Protein AF-A0A2E9CGM3-F1 (afdb_monomer_lite)

Radius of gyration: 14.99 Å; chains: 1; bounding box: 38×25×40 Å

Structure (mmCIF, N/CA/C/O backbone):
data_AF-A0A2E9CGM3-F1
#
_entry.id   AF-A0A2E9CGM3-F1
#
loop_
_atom_site.group_PDB
_atom_site.id
_atom_site.type_symbol
_atom_site.label_atom_id
_atom_site.label_alt_id
_atom_site.label_comp_id
_atom_site.label_asym_id
_atom_site.label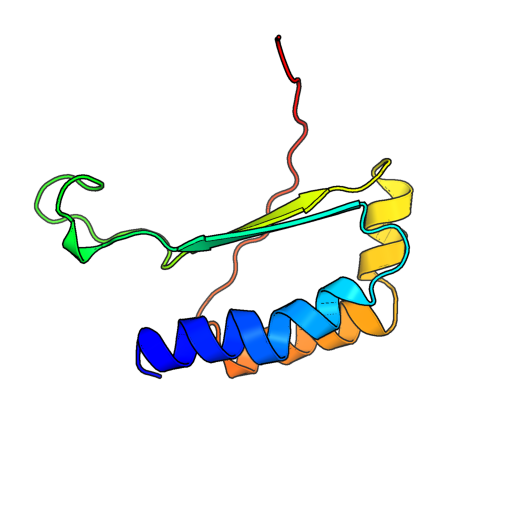_entity_id
_atom_site.label_seq_id
_atom_site.pdbx_PDB_ins_code
_atom_site.Cartn_x
_atom_site.Cartn_y
_atom_site.Cartn_z
_atom_site.occupancy
_atom_site.B_iso_or_equiv
_atom_site.auth_seq_id
_atom_site.auth_comp_id
_atom_site.auth_asym_id
_atom_site.auth_atom_id
_atom_site.pdbx_PDB_model_num
ATOM 1 N N . MET A 1 1 ? 16.097 -4.184 -6.872 1.00 88.56 1 MET A N 1
ATOM 2 C CA . MET A 1 1 ? 15.370 -5.426 -7.228 1.00 88.56 1 MET A CA 1
ATOM 3 C C . MET A 1 1 ? 14.848 -5.303 -8.648 1.00 88.56 1 MET A C 1
ATOM 5 O O . MET A 1 1 ? 14.793 -4.179 -9.132 1.00 88.56 1 MET A O 1
ATOM 9 N N . SER A 1 2 ? 14.531 -6.404 -9.334 1.00 91.69 2 SER A N 1
ATOM 10 C CA . SER A 1 2 ? 13.874 -6.300 -10.645 1.00 91.69 2 SER A CA 1
ATOM 11 C C . SER A 1 2 ? 12.429 -5.803 -10.490 1.00 91.69 2 SER A C 1
ATOM 13 O O . SER A 1 2 ? 11.868 -5.869 -9.396 1.00 91.69 2 SER A O 1
ATOM 15 N N . VAL A 1 3 ? 11.802 -5.337 -11.578 1.00 89.06 3 VAL A N 1
ATOM 16 C CA . VAL A 1 3 ? 10.375 -4.949 -11.563 1.00 89.06 3 VAL A CA 1
ATOM 17 C C . VAL A 1 3 ? 9.489 -6.133 -11.167 1.00 89.06 3 VAL A C 1
ATOM 19 O O . VAL A 1 3 ? 8.536 -5.965 -10.411 1.00 89.06 3 VAL A O 1
ATOM 22 N N . ALA A 1 4 ? 9.811 -7.340 -11.641 1.00 92.25 4 ALA A N 1
ATOM 23 C CA . ALA A 1 4 ? 9.071 -8.547 -11.285 1.00 92.25 4 ALA A CA 1
ATOM 24 C C . ALA A 1 4 ? 9.185 -8.854 -9.784 1.00 92.25 4 ALA A C 1
ATOM 26 O O . ALA A 1 4 ? 8.164 -9.073 -9.134 1.00 92.25 4 ALA A O 1
ATOM 27 N N . ASP A 1 5 ? 10.396 -8.780 -9.224 1.00 95.75 5 ASP A N 1
ATOM 28 C CA . ASP A 1 5 ? 10.623 -8.997 -7.790 1.00 95.75 5 ASP A CA 1
ATOM 29 C C . ASP A 1 5 ? 9.920 -7.934 -6.939 1.00 95.75 5 ASP A C 1
ATOM 31 O O . ASP A 1 5 ? 9.343 -8.261 -5.908 1.00 95.75 5 ASP A O 1
ATOM 35 N N . PHE A 1 6 ? 9.926 -6.671 -7.379 1.00 94.94 6 PHE A N 1
ATOM 36 C CA . PHE A 1 6 ? 9.212 -5.578 -6.717 1.00 94.94 6 PHE A CA 1
ATOM 37 C C . PHE A 1 6 ? 7.708 -5.840 -6.650 1.00 94.94 6 PHE A C 1
ATOM 39 O O . PHE A 1 6 ? 7.109 -5.766 -5.577 1.00 94.94 6 PHE A O 1
ATOM 46 N N . ARG A 1 7 ? 7.099 -6.194 -7.790 1.00 95.56 7 ARG A N 1
ATOM 47 C CA . ARG A 1 7 ? 5.666 -6.507 -7.866 1.00 95.56 7 ARG A CA 1
ATOM 48 C C . ARG A 1 7 ? 5.319 -7.713 -6.996 1.00 95.56 7 ARG A C 1
ATOM 50 O O . ARG A 1 7 ? 4.354 -7.645 -6.240 1.00 95.56 7 ARG A O 1
ATOM 57 N N . ALA A 1 8 ? 6.116 -8.779 -7.069 1.00 97.44 8 ALA A N 1
ATOM 58 C CA . ALA A 1 8 ? 5.923 -9.976 -6.257 1.00 97.44 8 ALA A CA 1
ATOM 59 C C . ALA A 1 8 ? 6.052 -9.665 -4.760 1.00 97.44 8 ALA A C 1
ATOM 61 O O . ALA A 1 8 ? 5.180 -10.036 -3.983 1.00 97.44 8 ALA A O 1
ATOM 62 N N . TYR A 1 9 ? 7.076 -8.911 -4.348 1.00 98.44 9 TYR A N 1
ATOM 63 C CA . TYR A 1 9 ? 7.244 -8.517 -2.950 1.00 98.44 9 TYR A CA 1
ATOM 64 C C . TYR A 1 9 ? 6.046 -7.700 -2.457 1.00 98.44 9 TYR A C 1
ATOM 66 O O . TYR A 1 9 ? 5.481 -7.998 -1.402 1.00 98.44 9 TYR A O 1
ATOM 74 N N . TRP A 1 10 ? 5.615 -6.699 -3.230 1.00 97.94 10 TRP A N 1
ATOM 75 C CA . TRP A 1 10 ? 4.477 -5.869 -2.847 1.00 97.94 10 TRP A CA 1
ATOM 76 C C . TRP A 1 10 ? 3.201 -6.713 -2.694 1.00 97.94 10 TRP A C 1
ATOM 78 O O . TRP A 1 10 ? 2.517 -6.623 -1.676 1.00 97.94 10 TRP A O 1
ATOM 88 N N . LEU A 1 11 ? 2.898 -7.583 -3.658 1.00 98.00 11 LEU A N 1
ATOM 89 C CA . LEU A 1 11 ? 1.674 -8.389 -3.651 1.00 98.00 11 LEU A CA 1
ATOM 90 C C . LEU A 1 11 ? 1.689 -9.526 -2.622 1.00 98.00 11 LEU A C 1
ATOM 92 O O . LEU A 1 11 ? 0.671 -9.791 -1.990 1.00 98.00 11 LEU A O 1
ATOM 96 N N . GLU A 1 12 ? 2.816 -10.213 -2.455 1.00 98.25 12 GLU A N 1
ATOM 97 C CA . GLU A 1 12 ? 2.879 -11.472 -1.702 1.00 98.25 12 GLU A CA 1
ATOM 98 C C . GLU A 1 12 ? 3.411 -11.302 -0.278 1.00 98.25 12 GLU A C 1
ATOM 100 O O . GLU A 1 12 ? 3.180 -12.162 0.572 1.00 98.25 12 GLU A O 1
ATOM 105 N N . ARG A 1 13 ? 4.141 -10.216 0.000 1.00 98.00 13 ARG A N 1
ATOM 106 C CA . ARG A 1 13 ? 4.736 -9.953 1.321 1.00 98.00 13 ARG A CA 1
ATOM 107 C C . ARG A 1 13 ? 4.130 -8.732 1.978 1.00 98.00 13 ARG A C 1
ATOM 109 O O . ARG A 1 13 ? 3.648 -8.836 3.101 1.00 98.00 13 ARG A O 1
ATOM 116 N N . HIS A 1 14 ? 4.112 -7.609 1.270 1.00 98.25 14 HIS A N 1
ATOM 117 C CA . HIS A 1 14 ? 3.671 -6.347 1.847 1.00 98.25 14 HIS A CA 1
ATOM 118 C C . HIS A 1 14 ? 2.145 -6.285 2.003 1.00 98.25 14 HIS A C 1
ATOM 120 O O . HIS A 1 14 ? 1.635 -5.985 3.081 1.00 98.25 14 HIS A O 1
ATOM 126 N N . ALA A 1 15 ? 1.398 -6.622 0.947 1.00 98.00 15 ALA A N 1
ATOM 127 C CA . ALA A 1 15 ? -0.062 -6.544 0.939 1.00 98.00 15 ALA A CA 1
ATOM 128 C C . ALA A 1 15 ? -0.740 -7.359 2.062 1.00 98.00 15 ALA A C 1
ATOM 130 O O . ALA A 1 15 ? -1.634 -6.805 2.708 1.00 98.00 15 ALA A O 1
ATOM 131 N N . PRO A 1 16 ? -0.322 -8.605 2.378 1.00 98.12 16 PRO A N 1
ATOM 132 C CA . PRO A 1 16 ? -0.882 -9.350 3.509 1.00 98.12 16 PRO A CA 1
ATOM 133 C C . PRO A 1 16 ? -0.714 -8.652 4.864 1.00 98.12 16 PRO A C 1
ATOM 135 O O . PRO A 1 16 ? -1.582 -8.783 5.725 1.00 98.12 16 PRO A O 1
ATOM 138 N N . ILE A 1 17 ? 0.359 -7.873 5.059 1.00 97.88 17 ILE A N 1
ATOM 139 C CA . ILE A 1 17 ? 0.551 -7.096 6.291 1.00 97.88 17 ILE A CA 1
ATOM 140 C C . ILE A 1 17 ? -0.554 -6.039 6.402 1.00 97.88 17 ILE A C 1
ATOM 142 O O . ILE A 1 17 ? -1.203 -5.946 7.444 1.00 97.88 17 ILE A O 1
ATOM 146 N N . LEU A 1 18 ? -0.833 -5.295 5.322 1.00 96.19 18 LEU A N 1
ATOM 147 C CA . LEU A 1 18 ? -1.906 -4.291 5.314 1.00 96.19 18 LEU A CA 1
ATOM 148 C C . LEU A 1 18 ? -3.285 -4.911 5.499 1.00 96.19 18 LEU A C 1
ATOM 150 O O . LEU A 1 18 ? -4.108 -4.329 6.194 1.00 96.19 18 LEU A O 1
ATOM 154 N N . GLN A 1 19 ? -3.540 -6.089 4.929 1.00 95.94 19 GLN A N 1
ATOM 155 C CA . GLN A 1 19 ? -4.826 -6.779 5.088 1.00 95.94 19 GLN A CA 1
ATOM 156 C C . GLN A 1 19 ? -5.157 -7.101 6.554 1.00 95.94 19 GLN A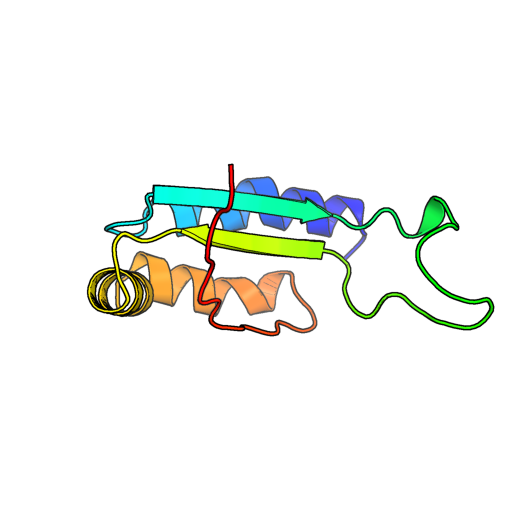 C 1
ATOM 158 O O . GLN A 1 19 ? -6.326 -7.282 6.884 1.00 95.94 19 GLN A O 1
ATOM 163 N N . SER A 1 20 ? -4.154 -7.130 7.438 1.00 96.00 20 SER A N 1
ATOM 164 C CA . SER A 1 20 ? -4.350 -7.295 8.881 1.00 96.00 20 SER A CA 1
ATOM 165 C C . SER A 1 20 ? -4.633 -5.987 9.641 1.00 96.00 20 SER A C 1
ATOM 167 O O . SER A 1 20 ? -4.869 -6.023 10.849 1.00 96.00 20 SER A O 1
ATOM 169 N N . MET A 1 21 ? -4.631 -4.826 8.970 1.00 97.62 21 MET A N 1
ATOM 170 C CA . MET A 1 21 ? -4.935 -3.543 9.609 1.00 97.62 21 MET A CA 1
ATOM 171 C C . MET A 1 21 ? -6.400 -3.458 10.061 1.00 97.62 21 MET A C 1
ATOM 173 O O . MET A 1 21 ? -7.310 -3.737 9.273 1.00 97.62 21 MET A O 1
ATOM 177 N N . PRO A 1 22 ? -6.664 -2.980 11.289 1.00 97.81 22 PRO A N 1
ATOM 178 C CA . PRO A 1 22 ? -8.028 -2.774 11.755 1.00 97.81 22 PRO A CA 1
ATOM 179 C C . PRO A 1 22 ? -8.718 -1.671 10.938 1.00 97.81 22 PRO A C 1
ATOM 181 O O . PRO A 1 22 ? -8.127 -0.631 10.670 1.00 97.81 22 PRO A O 1
ATOM 184 N N . GLY A 1 23 ? -9.977 -1.888 10.550 1.00 97.12 23 GLY A N 1
ATOM 185 C CA . GLY A 1 23 ? -10.794 -0.877 9.859 1.00 97.12 23 GLY A CA 1
ATOM 186 C C . GLY A 1 23 ? -10.497 -0.682 8.365 1.00 97.12 23 GLY A C 1
ATOM 187 O O . GLY A 1 23 ? -11.176 0.110 7.711 1.00 97.12 23 GLY A O 1
ATOM 188 N N . LEU A 1 24 ? -9.532 -1.407 7.784 1.00 97.75 24 LEU A N 1
ATOM 189 C CA . LEU A 1 24 ? -9.256 -1.350 6.346 1.00 97.75 24 LEU A CA 1
ATOM 190 C C . LEU A 1 24 ? -10.435 -1.932 5.546 1.00 97.75 24 LEU A C 1
ATOM 192 O O . LEU A 1 24 ? -10.735 -3.120 5.637 1.00 97.75 24 LEU A O 1
ATOM 196 N N . ARG A 1 25 ? -11.101 -1.096 4.742 1.00 96.69 25 ARG A N 1
ATOM 197 C CA . ARG A 1 25 ? -12.283 -1.485 3.947 1.00 96.69 25 ARG A CA 1
ATOM 198 C C . ARG A 1 25 ? -11.937 -1.963 2.546 1.00 96.69 25 ARG A C 1
ATOM 200 O O . ARG A 1 25 ? -12.598 -2.849 2.016 1.00 96.69 25 ARG A O 1
ATOM 207 N N . ALA A 1 26 ? -10.930 -1.351 1.935 1.00 95.94 26 ALA A N 1
ATOM 208 C CA . ALA A 1 26 ? -10.435 -1.744 0.627 1.00 95.94 26 ALA A CA 1
ATOM 209 C C . ALA A 1 26 ? -8.948 -1.428 0.510 1.00 95.94 26 ALA A C 1
ATOM 211 O O . ALA A 1 26 ? -8.476 -0.416 1.030 1.00 95.94 26 ALA A O 1
ATOM 212 N N . TYR A 1 27 ? -8.240 -2.284 -0.219 1.00 97.12 27 TYR A N 1
ATOM 213 C CA . TYR A 1 27 ? -6.851 -2.088 -0.589 1.00 97.12 27 TYR A CA 1
ATOM 214 C C . TYR A 1 27 ? -6.668 -2.470 -2.050 1.00 97.12 27 TYR A C 1
ATOM 216 O O . TYR A 1 27 ? -6.955 -3.603 -2.433 1.00 97.12 27 TYR A O 1
ATOM 224 N N . SER A 1 28 ? -6.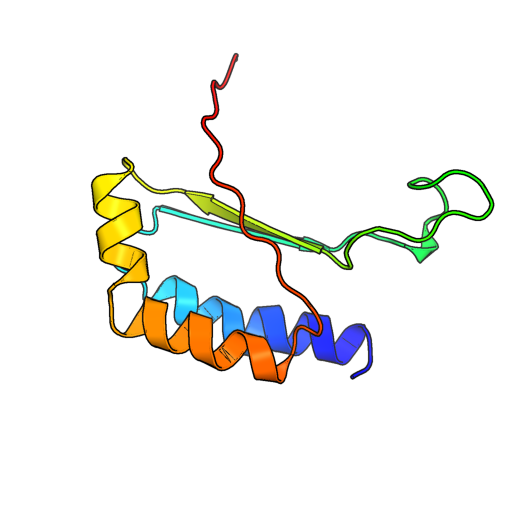213 -1.524 -2.863 1.00 96.75 28 SER A N 1
ATOM 225 C CA . SER A 1 28 ? -5.861 -1.772 -4.258 1.00 96.75 28 SER A CA 1
ATOM 226 C C . SER A 1 28 ? -4.413 -1.391 -4.510 1.00 96.75 28 SER A C 1
ATOM 228 O O . SER A 1 28 ? -3.903 -0.444 -3.914 1.00 96.75 28 SER A O 1
ATOM 230 N N . ILE A 1 29 ? -3.766 -2.134 -5.405 1.00 97.19 29 ILE A N 1
ATOM 231 C CA . ILE A 1 29 ? -2.429 -1.847 -5.919 1.00 97.19 29 ILE A CA 1
ATOM 232 C C . ILE A 1 29 ? -2.554 -1.725 -7.432 1.00 97.19 29 ILE A C 1
A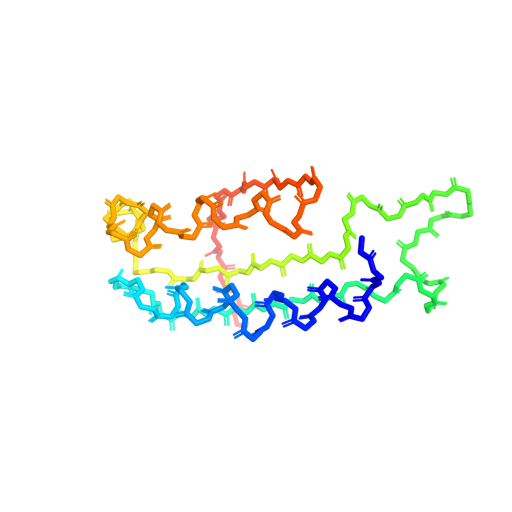TOM 234 O O . ILE A 1 29 ? -3.089 -2.617 -8.091 1.00 97.19 29 ILE A O 1
ATOM 238 N N . THR A 1 30 ? -2.039 -0.628 -7.971 1.00 94.12 30 THR A N 1
ATOM 239 C CA . THR A 1 30 ? -1.966 -0.372 -9.405 1.00 94.12 30 THR A CA 1
ATOM 240 C C . THR A 1 30 ? -0.509 -0.202 -9.785 1.00 94.12 30 THR A C 1
ATOM 242 O O . THR A 1 30 ? 0.179 0.666 -9.250 1.00 94.12 30 THR A O 1
ATOM 245 N N . PHE A 1 31 ? -0.043 -1.001 -10.739 1.00 91.56 31 PHE A N 1
ATOM 246 C CA . PHE A 1 31 ? 1.275 -0.828 -11.338 1.00 91.56 31 PHE A CA 1
ATOM 247 C C . PHE A 1 31 ? 1.149 -0.009 -12.610 1.00 91.56 31 PHE A C 1
ATOM 249 O O . PHE A 1 31 ? 0.274 -0.282 -13.434 1.00 91.56 31 PHE A O 1
ATOM 256 N N . LEU A 1 32 ? 2.027 0.977 -12.780 1.00 85.25 32 LEU A N 1
ATOM 257 C CA . LEU A 1 32 ? 2.092 1.698 -14.040 1.00 85.25 32 LEU A CA 1
ATOM 258 C C . LEU A 1 32 ? 2.815 0.830 -15.072 1.00 85.25 32 LEU A C 1
ATOM 260 O O . LEU A 1 32 ? 3.849 0.216 -14.794 1.00 85.25 32 LEU A O 1
ATOM 264 N N . ASP A 1 33 ? 2.240 0.755 -16.268 1.00 76.56 33 ASP A N 1
ATOM 265 C CA . ASP A 1 33 ? 2.879 0.113 -17.409 1.00 76.56 33 ASP A CA 1
ATOM 266 C C . ASP A 1 33 ? 3.781 1.133 -18.107 1.00 76.56 33 ASP A C 1
ATOM 268 O O . ASP A 1 33 ? 3.343 1.907 -18.961 1.00 76.56 33 ASP A O 1
ATOM 272 N N . LEU A 1 34 ? 5.036 1.181 -17.659 1.00 68.69 34 LEU A N 1
ATOM 273 C CA . LEU A 1 34 ? 6.026 2.143 -18.142 1.00 68.69 34 LEU A CA 1
ATOM 274 C C . LEU A 1 34 ? 6.487 1.834 -19.572 1.00 68.69 34 LEU A C 1
ATOM 276 O O . LEU A 1 34 ? 6.873 2.745 -20.300 1.00 68.69 34 LEU A O 1
ATOM 280 N N . GLU A 1 35 ? 6.378 0.572 -19.988 1.00 66.88 35 GLU A N 1
ATOM 281 C CA . GLU A 1 35 ? 6.780 0.086 -21.311 1.00 66.88 35 GLU A CA 1
ATOM 282 C C . GLU A 1 35 ? 5.683 0.304 -22.365 1.00 66.88 35 GLU A C 1
ATOM 284 O O . GLU A 1 35 ? 5.974 0.426 -23.553 1.00 66.88 35 GLU A O 1
ATOM 289 N N . ALA A 1 36 ? 4.415 0.435 -21.955 1.00 64.25 36 ALA A N 1
ATOM 290 C CA . ALA A 1 36 ? 3.303 0.714 -22.868 1.00 64.25 36 ALA A CA 1
ATOM 291 C C . ALA A 1 36 ? 3.359 2.103 -23.542 1.00 64.25 36 ALA A C 1
ATOM 293 O O . ALA A 1 36 ? 2.483 2.422 -24.349 1.00 64.25 36 ALA A O 1
ATOM 294 N N . GLY A 1 37 ? 4.362 2.939 -23.236 1.00 53.31 37 GLY A N 1
ATOM 295 C CA . GLY A 1 37 ? 4.753 4.099 -24.050 1.00 53.31 37 GLY A CA 1
ATOM 296 C C . GLY A 1 37 ? 3.722 5.228 -24.165 1.00 53.31 37 GLY A C 1
ATOM 297 O O . GLY A 1 37 ? 3.854 6.088 -25.029 1.00 53.31 37 GLY A O 1
ATOM 298 N N . ARG A 1 38 ? 2.671 5.234 -23.333 1.00 56.62 38 ARG A N 1
ATOM 299 C CA . ARG A 1 38 ? 1.551 6.195 -23.437 1.00 56.62 38 ARG A CA 1
ATOM 300 C C . ARG A 1 38 ? 1.397 7.154 -22.263 1.00 56.62 38 ARG A C 1
ATOM 302 O O . ARG A 1 38 ? 0.511 8.002 -22.308 1.00 56.62 38 ARG A O 1
ATOM 309 N N . LEU A 1 39 ? 2.197 7.014 -21.210 1.00 58.41 39 LEU A N 1
ATOM 310 C CA . LEU A 1 39 ? 1.932 7.720 -19.953 1.00 58.41 39 LEU A CA 1
ATOM 311 C C . LEU A 1 39 ? 2.718 9.022 -19.787 1.00 58.41 39 LEU A C 1
ATOM 313 O O . LEU A 1 39 ? 2.287 9.873 -19.011 1.00 58.41 39 LEU A O 1
ATOM 317 N N . PHE A 1 40 ? 3.819 9.218 -20.518 1.00 61.59 40 PHE A N 1
ATOM 318 C CA . PHE A 1 40 ? 4.710 10.354 -20.285 1.00 61.59 40 PHE A CA 1
ATOM 319 C C . PHE A 1 40 ? 5.196 10.984 -21.597 1.00 61.59 40 PHE A C 1
ATOM 321 O O . PHE A 1 40 ? 5.441 10.255 -22.560 1.00 61.59 40 PHE A O 1
ATOM 328 N N . PRO A 1 41 ? 5.325 12.326 -21.659 1.00 63.19 41 PRO A N 1
ATOM 329 C CA . PRO A 1 41 ? 5.971 13.006 -22.778 1.00 63.19 41 PRO A CA 1
ATOM 330 C C . PRO A 1 41 ? 7.361 12.428 -23.054 1.00 63.19 41 PRO A C 1
ATOM 332 O O . PRO A 1 41 ? 8.054 12.006 -22.126 1.00 63.19 41 PRO A O 1
ATOM 335 N N . GLU A 1 42 ? 7.789 12.453 -24.316 1.00 61.66 42 GLU A N 1
ATOM 336 C CA . GLU A 1 42 ? 9.142 12.047 -24.709 1.00 61.66 42 GLU A CA 1
ATOM 337 C C . GLU A 1 42 ? 10.198 12.726 -23.816 1.00 61.66 42 GLU A C 1
ATOM 339 O O . GLU A 1 42 ? 10.179 13.941 -23.615 1.00 61.66 42 GLU A O 1
ATOM 344 N N . GLY A 1 43 ? 11.095 11.924 -23.235 1.00 60.66 43 GLY A N 1
ATOM 345 C CA . GLY A 1 43 ? 12.131 12.396 -22.308 1.00 60.66 43 GLY A CA 1
ATOM 346 C C . GLY A 1 43 ? 11.707 12.516 -20.838 1.00 60.66 43 GLY A C 1
ATOM 347 O O . GLY A 1 43 ? 12.527 12.918 -20.016 1.00 60.66 43 GLY A O 1
ATOM 348 N N . SER A 1 44 ? 10.471 12.154 -20.483 1.00 59.31 44 SER A N 1
ATOM 349 C CA . SER A 1 44 ? 10.010 12.103 -19.089 1.00 59.31 44 SER A CA 1
ATOM 350 C C . SER A 1 44 ? 10.026 10.670 -18.549 1.00 59.31 44 SER A C 1
ATOM 352 O O . SER A 1 44 ? 9.569 9.744 -19.216 1.00 59.31 44 SER A O 1
ATOM 354 N N . SER A 1 45 ? 10.519 10.480 -17.325 1.00 60.78 45 SER A N 1
ATOM 355 C CA . SER A 1 45 ? 10.345 9.229 -16.582 1.00 60.78 45 SER A CA 1
ATOM 356 C C . SER A 1 45 ? 9.027 9.248 -15.817 1.00 60.78 45 SER A C 1
ATOM 358 O O . SER A 1 45 ? 8.559 10.306 -15.388 1.00 60.78 45 SER A O 1
ATOM 360 N N . ALA A 1 46 ? 8.450 8.072 -15.583 1.00 65.00 46 ALA A N 1
ATOM 361 C CA . ALA A 1 46 ? 7.340 7.963 -14.653 1.00 65.00 46 ALA A CA 1
ATOM 362 C C . ALA A 1 46 ? 7.768 8.422 -13.254 1.00 65.00 46 ALA A C 1
ATOM 364 O O . ALA A 1 46 ? 8.869 8.078 -12.821 1.00 65.00 46 ALA A O 1
ATOM 365 N N . PRO A 1 47 ? 6.928 9.177 -12.529 1.00 73.81 47 PRO A N 1
ATOM 366 C CA . PRO A 1 47 ? 7.278 9.624 -11.188 1.00 73.81 47 PRO A CA 1
ATOM 367 C C . PRO A 1 47 ? 7.256 8.480 -10.161 1.00 73.81 47 PRO A C 1
ATOM 369 O O . PRO A 1 47 ? 7.843 8.628 -9.094 1.00 73.81 47 PRO A O 1
ATOM 372 N N . VAL A 1 48 ? 6.572 7.367 -10.460 1.00 85.69 48 VAL A N 1
ATOM 373 C CA . VAL A 1 48 ? 6.408 6.197 -9.581 1.00 85.69 48 VAL A CA 1
ATOM 374 C C . VAL A 1 48 ? 6.250 4.905 -10.395 1.00 85.69 48 VAL A C 1
ATOM 376 O O . VAL A 1 48 ? 5.740 4.941 -11.514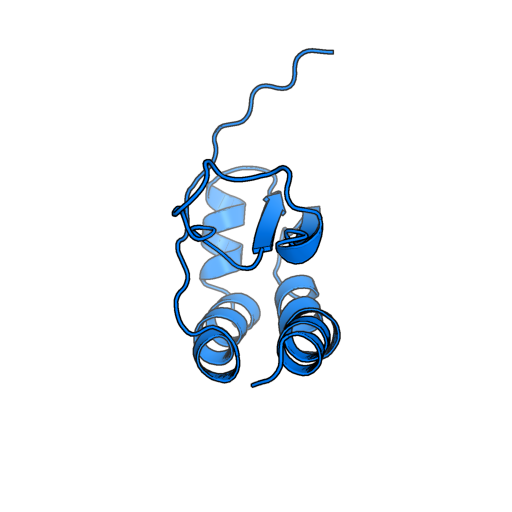 1.00 85.69 48 VAL A O 1
ATOM 379 N N . ASP A 1 49 ? 6.606 3.758 -9.810 1.00 89.06 49 ASP A N 1
ATOM 380 C CA . ASP A 1 49 ? 6.385 2.419 -10.396 1.00 89.06 49 ASP A CA 1
ATOM 381 C C . ASP A 1 49 ? 4.935 1.916 -10.236 1.00 89.06 49 ASP A C 1
ATOM 383 O O . ASP A 1 49 ? 4.465 1.015 -10.939 1.00 89.06 49 ASP A O 1
ATOM 387 N N . GLY A 1 50 ? 4.204 2.494 -9.286 1.00 91.38 50 GLY A N 1
ATOM 388 C CA . GLY A 1 50 ? 2.834 2.133 -8.955 1.00 91.38 50 GLY A CA 1
ATOM 389 C C . GLY A 1 50 ? 2.322 2.914 -7.754 1.00 91.38 50 GLY A C 1
ATOM 390 O O . GLY A 1 50 ? 3.053 3.680 -7.127 1.00 91.38 50 GLY A O 1
ATOM 391 N N . PHE A 1 51 ? 1.053 2.718 -7.425 1.00 93.06 51 PHE A N 1
ATOM 392 C CA . PHE A 1 51 ? 0.421 3.323 -6.260 1.00 93.06 51 PHE A CA 1
ATOM 393 C C . PHE A 1 51 ? -0.550 2.343 -5.614 1.00 93.06 51 PHE A C 1
ATOM 395 O O . PHE A 1 51 ? -1.100 1.461 -6.275 1.00 93.06 51 PHE A O 1
ATOM 402 N N . ALA A 1 52 ? -0.781 2.526 -4.317 1.00 95.88 52 ALA A N 1
ATOM 403 C CA . ALA A 1 52 ? -1.846 1.841 -3.610 1.00 95.88 52 ALA A CA 1
ATOM 404 C C . ALA A 1 52 ? -2.888 2.827 -3.094 1.00 95.88 52 ALA A C 1
ATOM 406 O O . ALA A 1 52 ? -2.558 3.951 -2.713 1.00 95.88 52 ALA A O 1
ATOM 407 N N . LYS A 1 53 ? -4.144 2.382 -3.049 1.00 95.88 53 LYS A N 1
ATOM 408 C CA . LYS A 1 53 ? -5.241 3.101 -2.401 1.00 95.88 53 LYS A CA 1
ATOM 409 C C . LYS A 1 53 ? -5.752 2.267 -1.239 1.00 95.88 53 LYS A C 1
ATOM 411 O O . LYS A 1 53 ? -5.995 1.070 -1.381 1.00 95.88 53 LYS A O 1
ATOM 416 N N . MET A 1 54 ? -5.916 2.919 -0.097 1.00 97.06 54 MET A N 1
ATOM 417 C CA . MET A 1 54 ? -6.483 2.339 1.114 1.00 97.06 54 MET A CA 1
ATOM 418 C C . MET A 1 54 ? -7.751 3.108 1.455 1.00 97.06 54 MET A C 1
ATOM 420 O O . MET A 1 54 ? -7.725 4.336 1.497 1.00 97.06 54 MET A O 1
ATOM 424 N N . ALA A 1 55 ? -8.854 2.397 1.670 1.00 96.00 55 ALA A N 1
ATOM 425 C CA . ALA A 1 55 ? -10.123 2.997 2.061 1.00 96.00 55 ALA A CA 1
ATOM 426 C C . ALA A 1 55 ? -10.444 2.666 3.518 1.00 96.00 55 ALA A C 1
ATOM 428 O O . ALA A 1 55 ? -10.358 1.510 3.934 1.00 96.00 55 ALA A O 1
ATOM 429 N N . PHE A 1 56 ? -10.878 3.682 4.255 1.00 95.94 56 PHE A N 1
ATOM 430 C CA . PHE A 1 56 ? -11.327 3.595 5.642 1.00 95.94 56 PHE A CA 1
ATOM 431 C C . PHE A 1 56 ? -12.710 4.232 5.771 1.00 95.94 56 PHE A C 1
ATOM 433 O O . PHE A 1 56 ? -13.172 4.916 4.858 1.00 95.94 56 PHE A O 1
ATOM 440 N N . ALA A 1 57 ? -13.393 3.992 6.889 1.00 94.81 57 ALA A N 1
ATOM 441 C CA . ALA A 1 57 ? -14.693 4.607 7.146 1.00 94.81 57 ALA A CA 1
ATOM 442 C C . ALA A 1 57 ? -14.625 6.132 7.264 1.00 94.81 57 ALA A C 1
ATOM 444 O O . ALA A 1 57 ? -15.544 6.830 6.845 1.00 94.81 57 ALA A O 1
ATOM 445 N N . ASN A 1 58 ? -13.568 6.607 7.918 1.00 93.44 58 ASN A N 1
ATOM 446 C CA . ASN A 1 58 ? -13.315 7.990 8.281 1.00 93.44 58 ASN A CA 1
ATOM 447 C C . ASN A 1 58 ? -11.835 8.138 8.683 1.00 93.44 58 ASN A C 1
ATOM 449 O O . ASN A 1 58 ? -11.081 7.160 8.737 1.00 93.44 58 ASN A O 1
ATOM 453 N N . GLU A 1 59 ? -11.431 9.373 8.965 1.00 93.31 59 GLU A N 1
ATOM 454 C CA . GLU A 1 59 ? -10.061 9.724 9.340 1.00 93.31 59 GLU A CA 1
ATOM 455 C C . GLU A 1 59 ? -9.610 9.082 10.665 1.00 93.31 59 GLU A C 1
ATOM 457 O O . GLU A 1 59 ? -8.452 8.683 10.790 1.00 93.31 59 GLU A O 1
ATOM 462 N N . ASP A 1 60 ? -10.507 8.925 11.642 1.00 96.19 60 ASP A N 1
ATOM 463 C CA . ASP A 1 60 ? -10.165 8.341 12.943 1.00 96.19 60 ASP A CA 1
ATOM 464 C C . ASP A 1 60 ? -9.824 6.851 12.818 1.00 96.19 60 ASP A C 1
ATOM 466 O O . ASP A 1 60 ? -8.790 6.411 13.324 1.00 96.19 60 ASP A O 1
ATOM 470 N N . GLU A 1 61 ? -10.624 6.083 12.070 1.00 97.12 61 GLU A N 1
ATOM 471 C CA . GLU A 1 61 ? -10.313 4.679 11.771 1.00 97.12 61 GLU A CA 1
ATOM 472 C C . GLU A 1 61 ? -8.991 4.545 11.004 1.00 97.12 61 GLU A C 1
ATOM 474 O O . GLU A 1 61 ? -8.193 3.661 11.313 1.00 97.12 61 GLU A O 1
ATOM 479 N N . MET A 1 62 ? -8.716 5.452 10.059 1.00 96.38 62 MET A N 1
ATOM 480 C CA . MET A 1 62 ? -7.444 5.497 9.332 1.00 96.38 62 MET A CA 1
ATOM 481 C C . MET A 1 62 ? -6.255 5.711 10.283 1.00 96.38 62 MET A C 1
ATOM 483 O O . MET A 1 62 ? -5.277 4.956 10.235 1.00 96.38 62 MET A O 1
ATOM 487 N N . LYS A 1 63 ? -6.345 6.679 11.204 1.00 96.38 63 LYS A N 1
ATOM 488 C CA . LYS A 1 63 ? -5.307 6.937 12.216 1.00 96.38 63 LYS A CA 1
ATOM 489 C C . LYS A 1 63 ? -5.097 5.732 13.132 1.00 96.38 63 LYS A C 1
ATOM 491 O O . LYS A 1 63 ? -3.950 5.360 13.390 1.00 96.38 63 LYS A O 1
ATOM 496 N N . THR A 1 64 ? -6.176 5.090 13.587 1.00 97.88 64 THR A N 1
ATOM 497 C CA . THR A 1 64 ? -6.098 3.858 14.388 1.00 97.88 64 THR A CA 1
ATOM 498 C C . THR A 1 64 ? -5.419 2.723 13.617 1.00 97.88 64 THR A C 1
ATOM 500 O O . THR A 1 64 ? -4.550 2.051 14.175 1.00 97.88 64 THR A O 1
ATOM 503 N N . ALA A 1 65 ? -5.740 2.537 12.333 1.00 97.94 65 ALA A N 1
ATOM 504 C CA . ALA A 1 65 ? -5.091 1.546 11.473 1.00 97.94 65 ALA A CA 1
ATOM 505 C C . ALA A 1 65 ? -3.579 1.764 11.380 1.00 97.94 65 ALA A C 1
ATOM 507 O O . ALA A 1 65 ? -2.805 0.828 11.589 1.00 97.94 65 ALA A O 1
ATOM 508 N N . TYR A 1 66 ? -3.140 2.996 11.112 1.00 96.88 66 TYR A N 1
ATOM 509 C CA . TYR A 1 66 ? -1.713 3.303 10.999 1.00 96.88 66 TYR A CA 1
ATOM 510 C C . TYR A 1 66 ? -0.953 3.161 12.323 1.00 96.88 66 TYR A C 1
ATOM 512 O O . TYR A 1 66 ? 0.218 2.786 12.302 1.00 96.88 66 TYR A O 1
ATOM 520 N N . ALA A 1 67 ? -1.601 3.426 13.460 1.00 98.00 67 ALA A N 1
ATOM 521 C CA . ALA A 1 67 ? -1.006 3.255 14.787 1.00 98.00 67 ALA A CA 1
ATOM 522 C C . ALA A 1 67 ? -0.975 1.792 15.275 1.00 98.00 67 ALA A C 1
ATOM 524 O O . ALA A 1 67 ? -0.312 1.492 16.268 1.00 98.00 67 ALA A O 1
ATOM 525 N N . SER A 1 68 ? -1.690 0.883 14.604 1.00 98.44 68 SER A N 1
ATOM 526 C CA . SER A 1 68 ? -1.739 -0.539 14.959 1.00 98.44 68 SER A CA 1
ATOM 527 C C . SER A 1 68 ? -0.406 -1.263 14.725 1.00 98.44 68 SER A C 1
ATOM 529 O O . SER A 1 68 ? 0.460 -0.794 13.984 1.00 98.44 68 SER A O 1
ATOM 531 N N . GLU A 1 69 ? -0.255 -2.460 15.301 1.00 98.38 69 GLU A N 1
ATOM 532 C CA . GLU A 1 69 ? 0.916 -3.314 15.063 1.00 98.38 69 GLU A CA 1
ATOM 533 C C . GLU A 1 69 ? 1.129 -3.596 13.568 1.00 98.38 69 GLU A C 1
ATOM 535 O O . GLU A 1 69 ? 2.248 -3.455 13.071 1.00 98.38 69 GLU A O 1
ATOM 540 N N . ALA A 1 70 ? 0.049 -3.905 12.843 1.00 97.69 70 ALA A N 1
ATOM 541 C CA . ALA A 1 70 ? 0.061 -4.114 11.398 1.00 97.69 70 ALA A CA 1
ATOM 542 C C . ALA A 1 70 ? 0.517 -2.861 10.638 1.00 97.69 70 ALA A C 1
ATOM 544 O O . ALA A 1 70 ? 1.324 -2.953 9.715 1.00 97.69 70 ALA A O 1
ATOM 545 N N . GLY A 1 71 ? 0.059 -1.676 11.055 1.00 97.81 71 GLY A N 1
ATOM 546 C CA . GLY A 1 71 ? 0.463 -0.415 10.438 1.00 97.81 71 GLY A CA 1
ATOM 547 C C . GLY A 1 71 ? 1.931 -0.081 10.629 1.00 97.81 71 GLY A C 1
ATOM 548 O O . GLY A 1 71 ? 2.622 0.270 9.670 1.00 97.81 71 GLY A O 1
ATOM 549 N N . LEU A 1 72 ? 2.441 -0.290 11.839 1.00 98.38 72 LEU A N 1
ATOM 550 C CA . LEU A 1 72 ? 3.859 -0.124 12.127 1.00 98.38 72 LEU A CA 1
ATOM 551 C C . LEU A 1 72 ? 4.712 -1.185 11.416 1.00 98.38 72 LEU A C 1
ATOM 553 O O . LEU A 1 72 ? 5.821 -0.882 10.975 1.00 98.38 72 LEU A O 1
ATOM 557 N N . ALA A 1 73 ? 4.218 -2.420 11.288 1.00 98.44 73 ALA A N 1
ATOM 558 C CA . ALA A 1 73 ? 4.889 -3.480 10.541 1.00 98.44 73 ALA A CA 1
ATOM 559 C C . ALA A 1 73 ? 4.978 -3.147 9.049 1.00 98.44 73 ALA A C 1
ATOM 561 O O . ALA A 1 73 ? 6.065 -3.232 8.482 1.00 98.44 73 ALA A O 1
ATOM 562 N N . ALA A 1 74 ? 3.884 -2.685 8.442 1.00 97.75 74 ALA A N 1
ATOM 563 C CA . ALA A 1 74 ? 3.874 -2.261 7.049 1.00 97.75 74 ALA A CA 1
ATOM 564 C C . ALA A 1 74 ? 4.824 -1.081 6.818 1.00 97.75 74 ALA A C 1
ATOM 566 O O . ALA A 1 74 ? 5.629 -1.122 5.895 1.00 97.75 74 ALA A O 1
ATOM 567 N N . ALA A 1 75 ? 4.814 -0.074 7.700 1.00 97.25 75 ALA A N 1
ATOM 568 C CA . ALA A 1 75 ? 5.731 1.061 7.605 1.00 97.25 75 ALA A CA 1
ATOM 569 C C . ALA A 1 75 ? 7.209 0.630 7.639 1.00 97.25 75 ALA A C 1
ATOM 571 O O . ALA A 1 75 ? 8.016 1.138 6.863 1.00 97.25 75 ALA A O 1
ATOM 572 N N . ARG A 1 76 ? 7.563 -0.334 8.500 1.00 98.00 76 ARG A N 1
ATOM 573 C CA . ARG A 1 76 ? 8.919 -0.907 8.547 1.00 98.00 76 ARG A CA 1
ATOM 574 C C . ARG A 1 76 ? 9.260 -1.736 7.314 1.00 98.00 76 ARG A C 1
ATOM 576 O O . ARG A 1 76 ? 10.423 -1.778 6.935 1.00 98.00 76 ARG A O 1
ATOM 583 N N . ASP A 1 77 ? 8.283 -2.411 6.720 1.00 98.44 77 ASP A N 1
ATOM 584 C CA . ASP A 1 77 ? 8.499 -3.287 5.568 1.00 98.44 77 ASP A CA 1
ATOM 585 C C . ASP A 1 77 ? 8.737 -2.512 4.260 1.00 98.44 77 ASP A C 1
ATOM 587 O O . ASP A 1 77 ? 9.407 -3.022 3.366 1.00 98.44 77 ASP A O 1
ATOM 591 N N . LEU A 1 78 ? 8.291 -1.252 4.164 1.00 97.06 78 LEU A N 1
ATOM 592 C CA . LEU A 1 78 ? 8.506 -0.407 2.978 1.00 97.06 78 LEU A CA 1
ATOM 593 C C . LEU A 1 78 ? 9.980 -0.332 2.551 1.00 97.06 78 LEU A C 1
ATOM 595 O O . LEU A 1 78 ? 10.274 -0.415 1.360 1.00 97.06 78 LEU A O 1
ATOM 599 N N . GLN A 1 79 ? 10.913 -0.252 3.506 1.00 96.38 79 GLN A N 1
ATOM 600 C CA . GLN A 1 79 ? 12.353 -0.161 3.219 1.00 96.38 79 GLN A CA 1
ATOM 601 C C . GLN A 1 79 ? 12.926 -1.414 2.533 1.00 96.38 79 GLN A C 1
ATOM 603 O O . GLN A 1 79 ? 14.018 -1.361 1.971 1.00 96.38 79 GLN A O 1
ATOM 608 N N . ASN A 1 80 ? 12.215 -2.544 2.591 1.00 97.69 80 ASN A N 1
ATOM 609 C CA . ASN A 1 80 ? 12.677 -3.802 2.014 1.00 97.69 80 ASN A CA 1
ATOM 610 C C . ASN A 1 80 ? 12.468 -3.855 0.498 1.00 97.69 80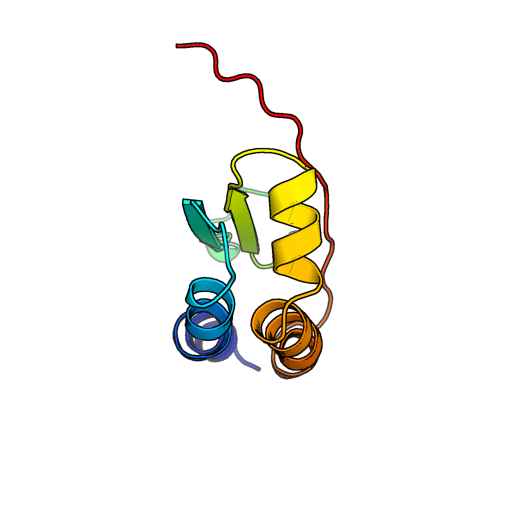 ASN A C 1
ATOM 612 O O . ASN A 1 80 ? 13.141 -4.641 -0.171 1.00 97.69 80 ASN A O 1
ATOM 616 N N . PHE A 1 81 ? 11.547 -3.047 -0.047 1.00 96.25 81 PHE A N 1
ATOM 617 C CA . PHE A 1 81 ? 11.184 -3.144 -1.461 1.00 96.25 81 PHE A CA 1
ATOM 618 C C . PHE A 1 81 ? 10.943 -1.833 -2.203 1.00 96.25 81 PHE A C 1
ATOM 620 O O . PHE A 1 81 ? 11.141 -1.796 -3.416 1.00 96.25 81 PHE A O 1
ATOM 627 N N . ALA A 1 82 ? 10.578 -0.756 -1.513 1.00 94.44 82 ALA A N 1
ATOM 628 C CA . ALA A 1 82 ? 10.371 0.541 -2.137 1.00 94.44 82 ALA A CA 1
ATOM 629 C C . ALA A 1 82 ? 11.597 1.440 -1.935 1.00 94.44 82 ALA A C 1
ATOM 631 O O . ALA A 1 82 ? 12.056 1.647 -0.813 1.00 94.44 82 ALA A O 1
ATOM 632 N N . GLN A 1 83 ? 12.114 2.014 -3.025 1.00 92.62 83 GLN A N 1
ATOM 633 C CA . GLN A 1 83 ? 13.196 3.004 -2.948 1.00 92.62 83 GLN A CA 1
ATOM 634 C C . GLN A 1 83 ? 12.701 4.346 -2.389 1.00 92.62 83 GLN A C 1
ATOM 636 O O . GLN A 1 83 ? 13.422 5.028 -1.662 1.00 92.62 83 GLN A O 1
ATOM 641 N N . SER A 1 84 ? 11.472 4.730 -2.728 1.00 92.00 84 SER A N 1
ATOM 642 C CA . SER A 1 84 ? 10.795 5.917 -2.218 1.00 92.00 84 SER A CA 1
ATOM 643 C C . SER A 1 84 ? 9.300 5.645 -2.099 1.00 92.00 84 SER A C 1
ATOM 645 O O . SER A 1 84 ? 8.730 4.847 -2.842 1.00 92.00 84 SER A O 1
ATOM 647 N N . VAL A 1 85 ? 8.659 6.298 -1.130 1.00 93.38 85 VAL A N 1
ATOM 648 C CA . VAL A 1 85 ? 7.220 6.179 -0.890 1.00 93.38 85 VAL A CA 1
ATOM 649 C C . VAL A 1 85 ? 6.675 7.561 -0.586 1.00 93.38 85 VAL A C 1
ATOM 651 O O . VAL A 1 85 ? 7.161 8.247 0.313 1.00 93.38 85 VAL A O 1
ATOM 654 N N . HIS A 1 86 ? 5.643 7.957 -1.320 1.00 91.75 86 HIS A N 1
ATOM 655 C CA . HIS A 1 86 ? 4.904 9.185 -1.069 1.00 91.75 86 HIS A CA 1
ATOM 656 C C . HIS A 1 86 ? 3.502 8.821 -0.600 1.00 91.75 86 HIS A C 1
ATOM 658 O O . HIS A 1 86 ? 2.782 8.095 -1.284 1.00 91.75 86 HIS A O 1
ATOM 664 N N . ARG A 1 87 ? 3.117 9.322 0.575 1.00 90.94 87 ARG A N 1
ATOM 665 C CA . ARG A 1 87 ? 1.764 9.160 1.105 1.00 90.94 87 ARG A CA 1
ATOM 666 C C . ARG A 1 87 ? 1.004 10.462 0.932 1.00 90.94 87 ARG A C 1
ATOM 668 O O . ARG A 1 87 ? 1.502 11.519 1.310 1.00 90.94 87 ARG A O 1
ATOM 675 N N . VAL A 1 88 ? -0.206 10.357 0.403 1.00 91.12 88 VAL A N 1
ATOM 676 C CA . VAL A 1 88 ? -1.167 11.455 0.323 1.00 91.12 88 VAL A CA 1
ATOM 677 C C . VAL A 1 88 ? -2.465 11.015 0.980 1.00 91.12 88 VAL A C 1
ATOM 679 O O . VAL A 1 88 ? -2.839 9.844 0.904 1.00 91.12 88 VAL A O 1
ATOM 682 N N . GLU A 1 89 ? -3.129 11.949 1.644 1.00 90.62 89 GLU A N 1
ATOM 683 C CA . GLU A 1 89 ? -4.487 11.759 2.140 1.00 90.62 89 GLU A CA 1
ATOM 684 C C . GLU A 1 89 ? -5.442 12.290 1.075 1.00 90.62 89 GLU A C 1
ATOM 686 O O . GLU A 1 89 ? -5.233 13.372 0.525 1.00 90.62 89 GLU A O 1
ATOM 691 N N . ILE A 1 90 ? -6.437 11.479 0.723 1.00 89.81 90 ILE A N 1
ATOM 692 C CA . ILE A 1 90 ? -7.373 11.777 -0.357 1.00 89.81 90 ILE A CA 1
ATOM 693 C C . ILE A 1 90 ? -8.748 11.944 0.272 1.00 89.81 90 ILE A C 1
ATOM 695 O O . ILE A 1 90 ? -9.280 10.995 0.846 1.00 89.81 90 ILE A O 1
ATOM 699 N N . ASP A 1 91 ? -9.313 13.137 0.122 1.00 88.38 91 ASP A N 1
ATOM 700 C CA . ASP A 1 91 ? -10.742 13.370 0.298 1.00 88.38 91 ASP A CA 1
ATOM 701 C C . ASP A 1 91 ? -11.422 13.159 -1.061 1.00 88.38 91 ASP A C 1
ATOM 703 O O . ASP A 1 91 ? -11.142 13.868 -2.032 1.00 88.38 91 ASP A O 1
ATOM 707 N N . GLU A 1 92 ? -12.230 12.107 -1.170 1.00 85.50 92 GLU A N 1
ATOM 708 C CA . GLU A 1 92 ? -12.826 11.666 -2.431 1.00 85.50 92 GLU A CA 1
ATOM 709 C C . GLU A 1 92 ? -14.341 11.871 -2.414 1.00 85.50 92 GLU A C 1
ATOM 711 O O . GLU A 1 92 ? -15.057 11.305 -1.591 1.00 85.50 92 GLU A O 1
ATOM 716 N N . THR A 1 93 ? -14.846 12.626 -3.393 1.00 87.31 93 THR A N 1
ATOM 717 C CA . THR A 1 93 ? -16.279 12.709 -3.698 1.00 87.31 93 THR A CA 1
ATOM 718 C C . THR A 1 93 ? -16.583 11.854 -4.924 1.00 87.31 93 THR A C 1
ATOM 720 O O . THR A 1 93 ? -16.123 12.155 -6.025 1.00 87.31 93 THR A O 1
ATOM 723 N N . VAL A 1 94 ? -17.374 10.794 -4.746 1.00 85.81 94 VAL A N 1
ATOM 724 C CA . VAL A 1 94 ? -17.806 9.920 -5.846 1.00 85.81 94 VAL A CA 1
ATOM 725 C C . VAL A 1 94 ? -19.108 10.456 -6.436 1.00 85.81 94 VAL A C 1
ATOM 727 O O . VAL A 1 94 ? -20.139 10.478 -5.764 1.00 85.81 94 VAL A O 1
ATOM 730 N N . LEU A 1 95 ? -19.056 10.883 -7.697 1.00 91.44 95 LEU A N 1
ATOM 731 C CA . LEU A 1 95 ? -20.225 11.261 -8.488 1.00 91.44 95 LEU A CA 1
ATOM 732 C C . LEU A 1 95 ? -20.615 10.054 -9.348 1.00 91.44 95 LEU A C 1
ATOM 734 O O . LEU A 1 95 ? -19.785 9.560 -10.111 1.00 91.44 95 LEU A O 1
ATOM 738 N N . ILE A 1 96 ? -21.834 9.549 -9.155 1.00 86.62 96 ILE A N 1
ATOM 739 C CA . ILE A 1 96 ? -22.411 8.465 -9.968 1.00 86.62 96 ILE A CA 1
ATOM 740 C C . ILE A 1 96 ? -22.745 8.924 -11.387 1.00 86.62 96 ILE A C 1
ATOM 742 O O . ILE A 1 96 ? -23.117 10.109 -11.552 1.00 86.62 96 ILE A O 1
#

Sequence (96 aa):
MSVADFRAYWLERHAPILQSMPGLRAYSITFLDLEAGRLFPEGSSAPVDGFAKMAFANEDEMKTAYASEAGLAAARDLQNFAQSVHRVEIDETVLI

pLDDT: mean 89.89, std 12.14, range [53.31, 98.44]

Secondary structure (DSSP, 8-state):
--HHHHHHHIIIIIHHHHHTSTT--EEEEEE--STTS-SS-TTPPPS-SEEEEEE-SSHHHHHHHHHSHHHHHHHHHGGGT-S-------------

Foldseek 3Di:
DDLVVLVCCCVPPLVVLLVPFFQWPDKDKAADPQVVPPDDDPPDHDPDRIDMDTDGPDPVSVVSRCPDPSNVVSVVCCVVRPPDDDDDDDDDDDDD